Protein AF-A0A9X1HF67-F1 (afdb_monomer_lite)

pLDDT: mean 72.16, std 17.69, range [38.75, 97.81]

Secondary structure (DSSP, 8-state):
-----------------PPP-TT-S-----TT--TTHHHHHHHHHHHHHHHHHHHHHHHTS-----TT---HHHHHHHTT--SHHHHHHHHHHHHHHHHS---TTT--HHHHHTSTT--HHHHHHHHHHHHHH-PPP-

Sequence (138 aa):
MDEINIDVVRDATGVTEVPDVIGISEVTEVPGVWGITEVSKSLLIPITILLTFLLLMYAGCTRPASAQDLPDVVLNMTDSLEDEDDAAGLIDYFEELLTNPVNVNTASIDQLMMIPGIRPQQAEALVAYRTGNGSFDS

Foldseek 3Di:
DDDDDDDDDDDPPDDPDPDDCPDCPDPPDDPPPPPPVVVCVVVVVVVVVVVVVVVCVVVVPPPPPPPPPPDVLVVVVVVPPPDPVVVVVVVVLVVVCVVPPDQLLDDDLVSQVSPRPDDSVNSVVSVVCCVVPNGDDD

Radius of gyration: 43.79 Å; chains: 1; bounding box: 42×103×95 Å

Structure (mmCIF, N/CA/C/O backbone):
data_AF-A0A9X1HF67-F1
#
_entry.id   AF-A0A9X1HF67-F1
#
loop_
_atom_site.group_PDB
_atom_site.id
_atom_site.type_symbol
_atom_site.label_atom_id
_atom_site.label_alt_id
_atom_site.label_comp_id
_atom_site.label_asym_id
_atom_site.label_entity_id
_atom_site.label_seq_id
_atom_site.pdbx_PDB_ins_code
_atom_site.Cartn_x
_atom_site.Cartn_y
_atom_site.Cartn_z
_atom_site.occupancy
_atom_site.B_iso_or_equiv
_atom_site.auth_seq_id
_atom_site.auth_comp_id
_atom_site.auth_asym_id
_atom_site.auth_atom_id
_atom_site.pdbx_PDB_model_num
ATOM 1 N N . MET A 1 1 ? -9.551 -85.198 -84.675 1.00 38.75 1 MET A N 1
ATOM 2 C CA . MET A 1 1 ? -8.412 -85.772 -85.408 1.00 38.75 1 MET A CA 1
ATOM 3 C C . MET A 1 1 ? -7.194 -85.449 -84.588 1.00 38.75 1 MET A C 1
ATOM 5 O O . MET A 1 1 ? -6.963 -84.280 -84.304 1.00 38.75 1 MET A O 1
ATOM 9 N N . ASP A 1 2 ? -6.589 -86.517 -84.093 1.00 54.25 2 ASP A N 1
ATOM 10 C CA . ASP A 1 2 ? -5.428 -86.554 -83.218 1.00 54.25 2 ASP A CA 1
ATOM 11 C C . ASP A 1 2 ? -4.223 -85.848 -83.838 1.00 54.25 2 ASP A C 1
ATOM 13 O O . ASP A 1 2 ? -4.056 -85.869 -85.053 1.00 54.25 2 ASP A O 1
ATOM 17 N N . GLU A 1 3 ? -3.381 -85.252 -83.000 1.00 56.91 3 GLU A N 1
ATOM 18 C CA . GLU A 1 3 ? -2.059 -85.833 -82.736 1.00 56.91 3 GLU A CA 1
ATOM 19 C C . GLU A 1 3 ? -1.334 -85.001 -81.677 1.00 56.91 3 GLU A C 1
ATOM 21 O O . GLU A 1 3 ? -1.008 -83.830 -81.870 1.00 56.91 3 GLU A O 1
ATOM 26 N N . ILE A 1 4 ? -1.066 -85.636 -80.537 1.00 55.88 4 ILE A N 1
ATOM 27 C CA . ILE A 1 4 ? 0.040 -85.237 -79.673 1.00 55.88 4 ILE A CA 1
ATOM 28 C C . ILE A 1 4 ? 1.293 -85.824 -80.324 1.00 55.88 4 ILE A C 1
ATOM 30 O O . ILE A 1 4 ? 1.424 -87.045 -80.387 1.00 55.88 4 ILE A O 1
ATOM 34 N N . ASN A 1 5 ? 2.202 -84.969 -80.793 1.00 59.59 5 ASN A N 1
ATOM 35 C CA . ASN A 1 5 ? 3.538 -85.389 -81.202 1.00 59.59 5 ASN A CA 1
ATOM 36 C C . ASN A 1 5 ? 4.519 -85.182 -80.037 1.00 59.59 5 ASN A C 1
ATOM 38 O O . ASN A 1 5 ? 4.745 -84.058 -79.587 1.00 59.59 5 ASN A O 1
ATOM 42 N N . ILE A 1 6 ? 5.034 -86.306 -79.543 1.00 59.72 6 ILE A N 1
ATOM 43 C CA . ILE A 1 6 ? 6.079 -86.454 -78.529 1.00 59.72 6 ILE A CA 1
ATOM 44 C C . ILE A 1 6 ? 7.447 -86.452 -79.236 1.00 59.72 6 ILE A C 1
ATOM 46 O O . ILE A 1 6 ? 7.578 -86.981 -80.332 1.00 59.72 6 ILE A O 1
ATOM 50 N N . ASP A 1 7 ? 8.468 -85.933 -78.555 1.00 57.12 7 ASP A N 1
ATOM 51 C CA . ASP A 1 7 ? 9.899 -86.094 -78.862 1.00 57.12 7 ASP A CA 1
ATOM 52 C C . ASP A 1 7 ? 10.494 -85.299 -80.035 1.00 57.12 7 ASP A C 1
ATOM 54 O O . ASP A 1 7 ? 10.806 -85.807 -81.110 1.00 57.12 7 ASP A O 1
ATOM 58 N N . VAL A 1 8 ? 10.865 -84.055 -79.721 1.00 60.38 8 VAL A N 1
ATOM 59 C CA . VAL A 1 8 ? 12.142 -83.481 -80.171 1.00 60.38 8 VAL A CA 1
ATOM 60 C C . VAL A 1 8 ? 12.858 -83.005 -78.898 1.00 60.38 8 VAL A C 1
ATOM 62 O O . VAL A 1 8 ? 12.532 -81.967 -78.343 1.00 60.38 8 VAL A O 1
ATOM 65 N N . VAL A 1 9 ? 13.601 -83.894 -78.238 1.00 50.72 9 VAL A N 1
ATOM 66 C CA . VAL A 1 9 ? 15.035 -84.120 -78.471 1.00 50.72 9 VAL A CA 1
ATOM 67 C C . VAL A 1 9 ? 15.915 -83.067 -77.784 1.00 50.72 9 VAL A C 1
ATOM 69 O O . VAL A 1 9 ? 15.910 -81.893 -78.136 1.00 50.72 9 VAL A O 1
ATOM 72 N N . ARG A 1 10 ? 16.784 -83.625 -76.928 1.00 53.38 10 ARG A N 1
ATOM 73 C CA . ARG A 1 10 ? 18.161 -83.227 -76.596 1.00 53.38 10 ARG A CA 1
ATOM 74 C C . ARG A 1 10 ? 18.393 -82.192 -75.502 1.00 53.38 10 ARG A C 1
ATOM 76 O O . ARG A 1 10 ? 18.182 -81.002 -75.680 1.00 53.38 10 ARG A O 1
ATOM 83 N N . ASP A 1 11 ? 19.001 -82.714 -74.435 1.00 55.41 11 ASP A N 1
ATOM 84 C CA . ASP A 1 11 ? 20.231 -82.204 -73.823 1.00 55.41 11 ASP A CA 1
ATOM 85 C C . ASP A 1 11 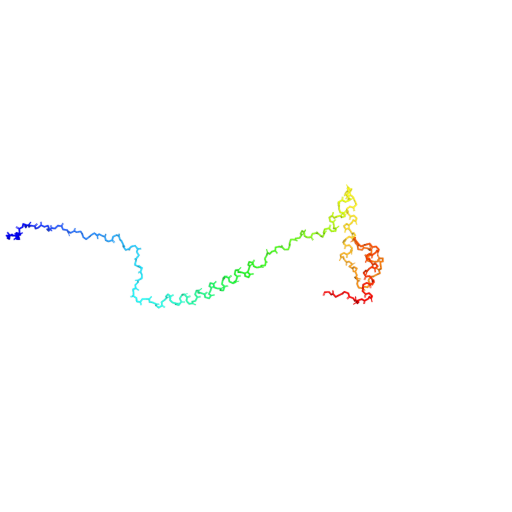? 20.404 -80.687 -73.851 1.00 55.41 11 ASP A C 1
ATOM 87 O O . ASP A 1 11 ? 21.122 -80.125 -74.676 1.00 55.41 11 ASP A O 1
ATOM 91 N N . ALA A 1 12 ? 19.849 -80.048 -72.831 1.00 49.16 12 ALA A N 1
ATOM 92 C CA . ALA A 1 12 ? 20.539 -78.944 -72.188 1.00 49.16 12 ALA A CA 1
ATOM 93 C C . ALA A 1 12 ? 21.078 -79.442 -70.840 1.00 49.16 12 ALA A C 1
ATOM 95 O O . ALA A 1 12 ? 20.639 -79.037 -69.766 1.00 49.16 12 ALA A O 1
ATOM 96 N N . THR A 1 13 ? 22.051 -80.355 -70.896 1.00 54.31 13 THR A N 1
ATOM 97 C CA . THR A 1 13 ? 23.059 -80.489 -69.841 1.00 54.31 13 THR A CA 1
ATOM 98 C C . THR A 1 13 ? 23.851 -79.184 -69.806 1.00 54.31 13 THR A C 1
ATOM 100 O O . THR A 1 13 ? 24.841 -79.031 -70.519 1.00 54.31 13 THR A O 1
ATOM 103 N N . GLY A 1 14 ? 23.363 -78.193 -69.067 1.00 56.09 14 GLY A N 1
ATOM 104 C CA . GLY A 1 14 ? 23.973 -76.868 -69.115 1.00 56.09 14 GLY A CA 1
ATOM 105 C C . GLY A 1 14 ? 23.221 -75.792 -68.355 1.00 56.09 14 GLY A C 1
ATOM 106 O O . GLY A 1 14 ? 23.044 -74.706 -68.886 1.00 56.09 14 GLY A O 1
ATOM 107 N N . VAL A 1 15 ? 22.786 -76.076 -67.127 1.00 44.44 15 VAL A N 1
ATOM 108 C CA . VAL A 1 15 ? 22.562 -75.010 -66.138 1.00 44.44 15 VAL A CA 1
ATOM 109 C C . VAL A 1 15 ? 23.269 -75.414 -64.847 1.00 44.44 15 VAL A C 1
ATOM 111 O O . VAL A 1 15 ? 22.666 -75.771 -63.841 1.00 44.44 15 VAL A O 1
ATOM 114 N N . THR A 1 16 ? 24.598 -75.427 -64.906 1.00 54.72 16 THR A N 1
ATOM 115 C CA . THR A 1 16 ? 25.462 -75.305 -63.730 1.00 54.72 16 THR A CA 1
ATOM 116 C C . THR A 1 16 ? 25.609 -73.825 -63.436 1.00 54.72 16 THR A C 1
ATOM 118 O O . THR A 1 16 ? 26.603 -73.237 -63.821 1.00 54.72 16 THR A O 1
ATOM 121 N N . GLU A 1 17 ? 24.583 -73.235 -62.839 1.00 46.75 17 GLU A N 1
ATOM 122 C CA . GLU A 1 17 ? 24.623 -71.943 -62.154 1.00 46.75 17 GLU A CA 1
ATOM 123 C C . GLU A 1 17 ? 23.267 -71.815 -61.456 1.00 46.75 17 GLU A C 1
ATOM 125 O O . GLU A 1 17 ? 22.264 -71.405 -62.038 1.00 46.75 17 GLU A O 1
ATOM 130 N N . VAL A 1 18 ? 23.211 -72.266 -60.198 1.00 51.16 18 VAL A N 1
ATOM 131 C CA . VAL A 1 18 ? 22.191 -71.751 -59.282 1.00 51.16 18 VAL A CA 1
ATOM 132 C C . VAL A 1 18 ? 22.501 -70.258 -59.197 1.00 51.16 18 VAL A C 1
ATOM 134 O O . VAL A 1 18 ? 23.641 -69.940 -58.851 1.00 51.16 18 VAL A O 1
ATOM 137 N N . PRO A 1 19 ? 21.584 -69.345 -59.562 1.00 55.69 19 PRO A N 1
ATOM 138 C CA . PRO A 1 19 ? 21.849 -67.932 -59.361 1.00 55.69 19 PRO A CA 1
ATOM 139 C C . PRO A 1 19 ? 22.177 -67.749 -57.883 1.00 55.69 19 PRO A C 1
ATOM 141 O O . PRO A 1 19 ? 21.416 -68.209 -57.026 1.00 55.69 19 PRO A O 1
ATOM 144 N N . ASP A 1 20 ? 23.321 -67.127 -57.592 1.00 53.69 20 ASP A N 1
ATOM 145 C CA . ASP A 1 20 ? 23.610 -66.643 -56.249 1.00 53.69 20 ASP A CA 1
ATOM 146 C C . ASP A 1 20 ? 22.359 -65.895 -55.794 1.00 53.69 20 ASP A C 1
ATOM 148 O O . ASP A 1 20 ? 21.908 -64.950 -56.450 1.00 53.69 20 ASP A O 1
ATOM 152 N N . VAL A 1 21 ? 21.742 -66.364 -54.710 1.00 53.44 21 VAL A N 1
ATOM 153 C CA . VAL A 1 21 ? 20.616 -65.673 -54.091 1.00 53.44 21 VAL A CA 1
ATOM 154 C C . VAL A 1 21 ? 21.203 -64.429 -53.427 1.00 53.44 21 VAL A C 1
ATOM 156 O O . VAL A 1 21 ? 21.402 -64.368 -52.216 1.00 53.44 21 VAL A O 1
ATOM 159 N N . ILE A 1 22 ? 21.515 -63.419 -54.240 1.00 55.59 22 ILE A N 1
ATOM 160 C CA . ILE A 1 22 ? 21.826 -62.059 -53.813 1.00 55.59 22 ILE A CA 1
ATOM 161 C C . ILE A 1 22 ? 20.487 -61.444 -53.412 1.00 55.59 22 ILE A C 1
ATOM 163 O O . ILE A 1 22 ? 19.852 -60.712 -54.164 1.00 55.59 22 ILE A O 1
ATOM 167 N N . GLY A 1 23 ? 19.987 -61.863 -52.253 1.00 51.50 23 GLY A N 1
ATOM 168 C CA . GLY A 1 23 ? 18.636 -61.516 -51.834 1.00 51.50 23 GLY A CA 1
ATOM 169 C C . GLY A 1 23 ? 18.269 -61.859 -50.399 1.00 51.50 23 GLY A C 1
ATOM 170 O O . GLY A 1 23 ? 17.146 -61.571 -50.007 1.00 51.50 23 GLY A O 1
ATOM 171 N N . ILE A 1 24 ? 19.174 -62.420 -49.590 1.00 53.28 24 ILE A N 1
ATOM 172 C CA . ILE A 1 24 ? 18.961 -62.479 -48.137 1.00 53.28 24 ILE A CA 1
ATOM 173 C C . ILE A 1 24 ? 19.833 -61.438 -47.434 1.00 53.28 24 ILE A C 1
ATOM 175 O O . ILE A 1 24 ? 20.718 -61.756 -46.648 1.00 53.28 24 ILE A O 1
ATOM 179 N N . SER A 1 25 ? 19.591 -60.158 -47.726 1.00 55.06 25 SER A N 1
ATOM 180 C CA . SER A 1 25 ? 20.178 -59.060 -46.945 1.00 55.06 25 SER A CA 1
ATOM 181 C C . SER A 1 25 ? 19.533 -58.895 -45.566 1.00 55.06 25 SER A C 1
ATOM 183 O O . SER A 1 25 ? 19.957 -58.039 -44.800 1.00 55.06 25 SER A O 1
ATOM 185 N N . GLU A 1 26 ? 18.557 -59.729 -45.212 1.00 56.12 26 GLU A N 1
ATOM 186 C CA . GLU A 1 26 ? 18.069 -59.832 -43.845 1.00 56.12 26 GLU A CA 1
ATOM 187 C C . GLU A 1 26 ? 17.483 -61.226 -43.614 1.00 56.12 26 GLU A C 1
ATOM 189 O O . GLU A 1 26 ? 16.462 -61.597 -44.190 1.00 56.12 26 GLU A O 1
ATOM 194 N N . VAL A 1 27 ? 18.130 -62.011 -42.750 1.00 47.81 27 VAL A N 1
ATOM 195 C CA . VAL A 1 27 ? 17.438 -63.077 -42.018 1.00 47.81 27 VAL A CA 1
ATOM 196 C C . VAL A 1 27 ? 16.617 -62.361 -40.951 1.00 47.81 27 VAL A C 1
ATOM 198 O O . VAL A 1 27 ? 17.042 -62.216 -39.805 1.00 47.81 27 VAL A O 1
ATOM 201 N N . THR A 1 28 ? 15.472 -61.818 -41.347 1.00 60.50 28 THR A N 1
ATOM 202 C CA . THR A 1 28 ? 14.494 -61.294 -40.404 1.00 60.50 28 THR A CA 1
ATOM 203 C C . THR A 1 28 ? 13.776 -62.479 -39.785 1.00 60.50 28 THR A C 1
ATOM 205 O O . THR A 1 28 ? 12.871 -63.077 -40.353 1.00 60.50 28 THR A O 1
ATOM 208 N N . GLU A 1 29 ? 14.249 -62.789 -38.580 1.00 57.53 29 GLU A N 1
ATOM 209 C CA . GLU A 1 29 ? 13.603 -63.620 -37.571 1.00 57.53 29 GLU A CA 1
ATOM 210 C C . GLU A 1 29 ? 13.753 -65.135 -37.773 1.00 57.53 29 GLU A C 1
ATOM 212 O O . GLU A 1 29 ? 13.137 -65.776 -38.619 1.00 57.53 29 GLU A O 1
ATOM 217 N N . VAL A 1 30 ? 14.576 -65.729 -36.903 1.00 56.22 30 VAL A N 1
ATOM 218 C CA . VAL A 1 30 ? 14.606 -67.175 -36.678 1.00 56.22 30 VAL A CA 1
ATOM 219 C C . VAL A 1 30 ? 13.300 -67.560 -35.968 1.00 56.22 30 VAL A C 1
ATOM 221 O O . VAL A 1 30 ? 13.099 -67.150 -34.818 1.00 56.22 30 VAL A O 1
ATOM 224 N N . PRO A 1 31 ? 12.405 -68.349 -36.590 1.00 54.72 31 PRO A N 1
ATOM 225 C CA . PRO A 1 31 ? 11.176 -68.772 -35.934 1.00 54.72 31 PRO A CA 1
ATOM 226 C C . PRO A 1 31 ? 11.520 -69.688 -34.753 1.00 54.72 31 PRO A C 1
ATOM 228 O O . PRO A 1 31 ? 12.093 -70.761 -34.929 1.00 54.72 31 PRO A O 1
ATOM 231 N N . GLY A 1 32 ? 11.188 -69.249 -33.534 1.00 56.94 32 GLY A N 1
ATOM 232 C CA . GLY A 1 32 ? 11.406 -70.013 -32.297 1.00 56.94 32 GLY A CA 1
ATOM 233 C C . GLY A 1 32 ? 12.081 -69.241 -31.160 1.00 56.94 32 GLY A C 1
ATOM 234 O O . GLY A 1 32 ? 12.059 -69.707 -30.025 1.00 56.94 32 GLY A O 1
ATOM 235 N N . VAL A 1 33 ? 12.614 -68.042 -31.416 1.00 56.66 33 VAL A N 1
ATOM 236 C CA . VAL A 1 33 ? 13.191 -67.165 -30.379 1.00 56.66 33 VAL A CA 1
ATOM 237 C C . VAL A 1 33 ? 12.186 -66.067 -30.006 1.00 56.66 33 VAL A C 1
ATOM 239 O O . VAL A 1 33 ? 12.414 -64.881 -30.203 1.00 56.66 33 VAL A O 1
ATOM 242 N N . TRP A 1 34 ? 11.031 -66.457 -29.464 1.00 54.78 34 TRP A N 1
ATOM 243 C CA . TRP A 1 34 ? 10.005 -65.502 -29.004 1.00 54.78 34 TRP A CA 1
ATOM 244 C C . TRP A 1 34 ? 10.271 -64.955 -27.590 1.00 54.78 34 TRP A C 1
ATOM 246 O O . TRP A 1 34 ? 9.611 -64.025 -27.145 1.00 54.78 34 TRP A O 1
ATOM 256 N N . GLY A 1 35 ? 11.260 -65.505 -26.877 1.00 53.34 35 GLY A N 1
ATOM 257 C CA . GLY A 1 35 ? 11.444 -65.248 -25.445 1.00 53.34 35 GLY A CA 1
ATOM 258 C C . GLY A 1 35 ? 12.269 -64.016 -25.065 1.00 53.34 35 GLY A C 1
ATOM 259 O O . GLY A 1 35 ? 12.221 -63.612 -23.910 1.00 53.34 35 GLY A O 1
ATOM 260 N N . ILE A 1 36 ? 13.037 -63.409 -25.979 1.00 53.25 36 ILE A N 1
ATOM 261 C CA . ILE A 1 36 ? 13.933 -62.279 -25.633 1.00 53.25 36 ILE A CA 1
ATOM 262 C C . ILE A 1 36 ? 13.363 -60.904 -26.003 1.00 53.25 36 ILE A C 1
ATOM 264 O O . ILE A 1 36 ? 13.758 -59.896 -25.420 1.00 53.25 36 ILE A O 1
ATOM 268 N N . THR A 1 37 ? 12.423 -60.842 -26.949 1.00 52.81 37 THR A N 1
ATOM 269 C CA . THR A 1 37 ? 11.804 -59.586 -27.404 1.00 52.81 37 THR A CA 1
ATOM 270 C C . THR A 1 37 ? 10.623 -59.151 -26.534 1.00 52.81 37 THR A C 1
ATOM 272 O O . THR A 1 37 ? 10.299 -57.966 -26.516 1.00 52.81 37 THR A O 1
ATOM 275 N N . GLU A 1 38 ? 9.994 -60.056 -25.776 1.00 56.12 38 GLU A N 1
ATOM 276 C CA . GLU A 1 38 ? 8.940 -59.692 -24.814 1.00 56.12 38 GLU A CA 1
ATOM 277 C C . GLU A 1 38 ? 9.498 -59.019 -23.559 1.00 56.12 38 GLU A C 1
ATOM 279 O O . GLU A 1 38 ? 8.953 -58.010 -23.113 1.00 56.12 38 GLU A O 1
ATOM 284 N N . VAL A 1 39 ? 10.614 -59.521 -23.015 1.00 57.53 39 VAL A N 1
ATOM 285 C CA . VAL A 1 39 ? 11.218 -58.962 -21.792 1.00 57.53 39 VAL A CA 1
ATOM 286 C C . VAL A 1 39 ? 11.745 -57.548 -22.044 1.00 57.53 39 VAL A C 1
ATOM 288 O O . VAL A 1 39 ? 11.578 -56.663 -21.204 1.00 57.53 39 VAL A O 1
ATOM 291 N N . SER A 1 40 ? 12.315 -57.305 -23.231 1.00 57.94 40 SER A N 1
ATOM 292 C CA . SER A 1 40 ? 12.762 -55.970 -23.627 1.00 57.94 40 SER A CA 1
ATOM 293 C C . SER A 1 40 ? 11.584 -55.017 -23.813 1.00 57.94 40 SER A C 1
ATOM 295 O O . SER A 1 40 ? 11.619 -53.929 -23.254 1.00 57.94 40 SER A O 1
ATOM 297 N N . LYS A 1 41 ? 10.499 -55.420 -24.490 1.00 60.69 41 LYS A N 1
ATOM 298 C CA . LYS A 1 41 ? 9.287 -54.590 -24.638 1.00 60.69 41 LYS A CA 1
ATOM 299 C C . LYS A 1 41 ? 8.616 -54.293 -23.290 1.00 60.69 41 LYS A C 1
ATOM 301 O O . LYS A 1 41 ? 8.239 -53.149 -23.045 1.00 60.69 41 LYS A O 1
ATOM 306 N N . SER A 1 42 ? 8.525 -55.283 -22.398 1.00 68.00 42 SER A N 1
ATOM 307 C CA . SER A 1 42 ? 7.884 -55.144 -21.082 1.00 68.00 42 SER A CA 1
ATOM 308 C C . SER A 1 42 ? 8.632 -54.199 -20.137 1.00 68.00 42 SER A C 1
ATOM 310 O O . SER A 1 42 ? 7.995 -53.569 -19.296 1.00 68.00 42 SER A O 1
ATOM 312 N N . LEU A 1 43 ? 9.959 -54.089 -20.262 1.00 64.69 43 LEU A N 1
ATOM 313 C CA . LEU A 1 43 ? 10.766 -53.146 -19.481 1.00 64.69 43 LEU A CA 1
ATOM 314 C C . LEU A 1 43 ? 10.936 -51.794 -20.195 1.00 64.69 43 LEU A C 1
ATOM 316 O O . LEU A 1 43 ? 11.055 -50.759 -19.547 1.00 64.69 43 LEU A O 1
ATOM 320 N N . LEU A 1 44 ? 10.896 -51.777 -21.527 1.00 71.69 44 LEU A N 1
ATOM 321 C CA . LEU A 1 44 ? 11.085 -50.566 -22.323 1.00 71.69 44 LEU A CA 1
ATOM 322 C C . LEU A 1 44 ? 9.874 -49.628 -22.250 1.00 71.69 44 LEU A C 1
ATOM 324 O O . LEU A 1 44 ? 10.070 -48.422 -22.174 1.00 71.69 44 LEU A O 1
ATOM 328 N N . ILE A 1 45 ? 8.643 -50.147 -22.184 1.00 81.62 45 ILE A N 1
ATOM 329 C CA . ILE A 1 45 ? 7.423 -49.327 -22.040 1.00 81.62 45 ILE A CA 1
ATOM 330 C C . ILE A 1 45 ? 7.403 -48.483 -20.744 1.00 81.62 45 ILE A C 1
ATOM 332 O O . ILE A 1 45 ? 7.169 -47.279 -20.832 1.00 81.62 45 ILE A O 1
ATOM 336 N N . PRO A 1 46 ? 7.656 -49.023 -19.534 1.00 84.06 46 PRO A N 1
ATOM 337 C CA . PRO A 1 46 ? 7.675 -48.192 -18.329 1.00 84.06 46 PRO A CA 1
ATOM 338 C C . PRO A 1 46 ? 8.854 -47.213 -18.319 1.00 84.06 46 PRO A C 1
ATOM 340 O O . PRO A 1 46 ? 8.707 -46.104 -17.813 1.00 84.06 46 PRO A O 1
ATOM 343 N N . ILE A 1 47 ? 9.997 -47.576 -18.914 1.00 85.88 47 ILE A N 1
ATOM 344 C CA . ILE A 1 47 ? 11.150 -46.675 -19.043 1.00 85.88 47 ILE A CA 1
ATOM 345 C C . ILE A 1 47 ? 10.824 -45.505 -19.972 1.00 85.88 47 ILE A C 1
ATOM 347 O O . ILE A 1 47 ? 11.148 -44.369 -19.637 1.00 85.88 47 ILE A O 1
ATOM 351 N N . THR A 1 48 ? 10.166 -45.740 -21.110 1.00 83.50 48 THR A N 1
ATOM 352 C CA . THR A 1 48 ? 9.785 -44.655 -22.023 1.00 83.50 48 THR A CA 1
ATOM 353 C C . THR A 1 48 ? 8.725 -43.754 -21.409 1.00 83.50 48 THR A C 1
ATOM 355 O O . THR A 1 48 ? 8.842 -42.543 -21.544 1.00 83.50 48 THR A O 1
ATOM 358 N N . ILE A 1 49 ? 7.748 -44.298 -20.676 1.00 85.69 49 ILE A N 1
ATOM 359 C CA . ILE A 1 49 ? 6.756 -43.503 -19.933 1.00 85.69 49 ILE A CA 1
ATOM 360 C C . ILE A 1 49 ? 7.429 -42.671 -18.835 1.00 85.69 49 ILE A C 1
ATOM 362 O O . ILE A 1 49 ? 7.134 -41.489 -18.684 1.00 85.69 49 ILE A O 1
ATOM 366 N N . LEU A 1 50 ? 8.360 -43.259 -18.081 1.00 87.88 50 LEU A N 1
ATOM 367 C CA . LEU A 1 50 ? 9.092 -42.545 -17.039 1.00 87.88 50 LEU A CA 1
ATOM 368 C C . LEU A 1 50 ? 9.983 -41.455 -17.637 1.00 87.88 50 LEU A C 1
ATOM 370 O O . LEU A 1 50 ? 10.027 -40.358 -17.098 1.00 87.88 50 LEU A O 1
ATOM 374 N N . LEU A 1 51 ? 10.642 -41.720 -18.766 1.00 84.06 51 LEU A N 1
ATOM 375 C CA . LEU A 1 51 ? 11.505 -40.762 -19.452 1.00 84.06 51 LEU A CA 1
ATOM 376 C C . LEU A 1 51 ? 10.699 -39.633 -20.105 1.00 84.06 51 LEU A C 1
ATOM 378 O O . LEU A 1 51 ? 11.114 -38.482 -20.027 1.00 84.06 51 LEU A O 1
ATOM 382 N N . THR A 1 52 ? 9.534 -39.912 -20.693 1.00 85.00 52 THR A N 1
ATOM 383 C CA . THR A 1 52 ? 8.651 -38.864 -21.231 1.00 85.00 52 THR A CA 1
ATOM 384 C C . THR A 1 52 ? 8.039 -38.022 -20.119 1.00 85.00 52 THR A C 1
ATOM 386 O O . THR A 1 52 ? 7.995 -36.803 -20.251 1.00 85.00 52 THR A O 1
ATOM 389 N N . PHE A 1 53 ? 7.640 -38.630 -18.999 1.00 84.62 53 PHE A N 1
ATOM 390 C CA . PHE A 1 53 ? 7.152 -37.912 -17.821 1.00 84.62 53 PHE A CA 1
ATOM 391 C C . PHE A 1 53 ? 8.254 -37.066 -17.171 1.00 84.62 53 PHE A C 1
ATOM 393 O O . PHE A 1 53 ? 8.029 -35.908 -16.834 1.00 84.62 53 PHE A O 1
ATOM 400 N N . LEU A 1 54 ? 9.471 -37.608 -17.066 1.00 83.38 54 LEU A N 1
ATOM 401 C CA . LEU A 1 54 ? 10.668 -36.896 -16.622 1.00 83.38 54 LEU A CA 1
ATOM 402 C C . LEU A 1 54 ? 10.930 -35.688 -17.531 1.00 83.38 54 LEU A C 1
ATOM 404 O O . LEU A 1 54 ? 11.033 -34.572 -17.037 1.00 83.38 54 LEU A O 1
ATOM 408 N N . LEU A 1 55 ? 10.952 -35.877 -18.854 1.00 79.44 55 LEU A N 1
ATOM 409 C CA . LEU A 1 55 ? 11.114 -34.783 -19.817 1.00 79.44 55 LEU A CA 1
ATOM 410 C C . LEU A 1 55 ? 10.004 -33.730 -19.699 1.00 79.44 55 LEU A C 1
ATOM 412 O O . LEU A 1 55 ? 10.299 -32.543 -19.785 1.00 79.44 55 LEU A O 1
ATOM 416 N N . LEU A 1 56 ? 8.755 -34.135 -19.451 1.00 74.50 56 LEU A N 1
ATOM 417 C CA . LEU A 1 56 ? 7.630 -33.218 -19.250 1.00 74.50 56 LEU A CA 1
ATOM 418 C C . LEU A 1 56 ? 7.781 -32.393 -17.958 1.00 74.50 56 LEU A C 1
ATOM 420 O O . LEU A 1 56 ? 7.480 -31.203 -17.949 1.00 74.50 56 LEU A O 1
ATOM 424 N N . MET A 1 57 ? 8.305 -33.003 -16.891 1.00 76.25 57 MET A N 1
ATOM 425 C CA . MET A 1 57 ? 8.600 -32.333 -15.619 1.00 76.25 57 MET A CA 1
ATOM 426 C C . MET A 1 57 ? 9.816 -31.398 -15.726 1.00 76.25 57 MET A C 1
ATOM 428 O O . MET A 1 57 ? 9.805 -30.320 -15.139 1.00 76.25 57 MET A O 1
ATOM 432 N N . TYR A 1 58 ? 10.840 -31.760 -16.511 1.00 76.56 58 TYR A N 1
ATOM 433 C CA . TYR A 1 58 ? 12.003 -30.900 -16.772 1.00 76.56 58 TYR A CA 1
ATOM 434 C C . TYR A 1 58 ? 11.691 -29.744 -17.734 1.00 76.56 58 TYR A C 1
ATOM 436 O O . TYR A 1 58 ? 12.221 -28.651 -17.557 1.00 76.56 58 TYR A O 1
ATOM 444 N N . ALA A 1 59 ? 10.811 -29.945 -18.720 1.00 71.06 59 ALA A N 1
ATOM 445 C CA . ALA A 1 59 ? 10.344 -28.884 -19.617 1.00 71.06 59 ALA A CA 1
ATOM 446 C C . ALA A 1 59 ? 9.275 -27.974 -18.974 1.00 71.06 59 ALA A C 1
ATOM 448 O O . ALA A 1 59 ? 8.959 -26.915 -19.515 1.00 71.06 59 ALA A O 1
ATOM 449 N N . GLY A 1 60 ? 8.722 -28.373 -17.824 1.00 63.44 60 GLY A N 1
ATOM 450 C CA . GLY A 1 60 ? 7.623 -27.684 -17.147 1.00 63.44 60 GLY A CA 1
ATOM 451 C C . GLY A 1 60 ? 7.996 -26.438 -16.340 1.00 63.44 60 GLY A C 1
ATOM 452 O O . GLY A 1 60 ? 7.093 -25.705 -15.949 1.00 63.44 60 GLY A O 1
ATOM 453 N N . CYS A 1 61 ? 9.279 -26.146 -16.101 1.00 59.91 61 CYS A N 1
ATOM 454 C CA . CYS A 1 61 ? 9.664 -25.073 -15.174 1.00 59.91 61 CYS A CA 1
ATOM 455 C C . CYS A 1 61 ? 10.854 -24.232 -15.648 1.00 59.91 61 CYS A C 1
ATOM 457 O O . CYS A 1 61 ? 11.773 -23.977 -14.881 1.00 59.91 61 CYS A O 1
ATOM 459 N N . THR A 1 62 ? 10.839 -23.742 -16.885 1.00 61.12 62 THR A N 1
ATOM 460 C CA . THR A 1 62 ? 11.622 -22.544 -17.236 1.00 61.12 62 THR A CA 1
ATOM 461 C C . THR A 1 62 ? 10.826 -21.637 -18.164 1.00 61.12 62 THR A C 1
ATOM 463 O O . THR A 1 62 ? 11.275 -21.242 -19.235 1.00 61.12 62 THR A O 1
ATOM 466 N N . ARG A 1 63 ? 9.620 -21.247 -17.737 1.00 55.41 63 ARG A N 1
ATOM 467 C CA . ARG A 1 63 ? 9.118 -19.935 -18.145 1.00 55.41 63 ARG A CA 1
ATOM 468 C C . ARG A 1 63 ? 9.968 -18.944 -17.345 1.00 55.41 63 ARG A C 1
ATOM 470 O O . ARG A 1 63 ? 9.805 -18.926 -16.124 1.00 55.41 63 ARG A O 1
ATOM 477 N N . PRO A 1 64 ? 10.927 -18.210 -17.943 1.00 56.19 64 PRO A N 1
ATOM 478 C CA . PRO A 1 64 ? 11.535 -17.114 -17.212 1.00 56.19 64 PRO A CA 1
ATOM 479 C C . PRO A 1 64 ? 10.370 -16.216 -16.804 1.00 56.19 64 PRO A C 1
ATOM 481 O O . PRO A 1 64 ? 9.596 -15.786 -17.662 1.00 56.19 64 PRO A O 1
ATOM 484 N N . ALA A 1 65 ? 10.174 -16.030 -15.499 1.00 52.94 65 ALA A N 1
ATOM 485 C CA . ALA A 1 65 ? 9.356 -14.934 -15.018 1.00 52.94 65 ALA A CA 1
ATOM 486 C C . ALA A 1 65 ? 9.986 -13.689 -15.641 1.00 52.94 65 ALA A C 1
ATOM 488 O O . ALA A 1 65 ? 11.133 -13.353 -15.341 1.00 52.94 65 ALA A O 1
ATOM 489 N N . SER A 1 66 ? 9.308 -13.141 -16.647 1.00 48.75 66 SER A N 1
ATOM 490 C CA . SER A 1 66 ? 9.794 -11.993 -17.384 1.00 48.75 66 SER A CA 1
ATOM 491 C C . SER A 1 66 ? 9.935 -10.875 -16.367 1.00 48.75 66 SER A C 1
ATOM 493 O O . SER A 1 66 ? 8.942 -10.416 -15.815 1.00 48.75 66 SER A O 1
ATOM 495 N N . ALA A 1 67 ? 11.163 -10.439 -16.100 1.00 53.19 67 ALA A N 1
ATOM 496 C CA . ALA A 1 67 ? 11.444 -9.286 -15.248 1.00 53.19 67 ALA A CA 1
ATOM 497 C C . ALA A 1 67 ? 11.019 -7.954 -15.911 1.00 53.19 67 ALA A C 1
ATOM 499 O O . ALA A 1 67 ? 11.598 -6.912 -15.629 1.00 53.19 67 ALA A O 1
ATOM 500 N N . GLN A 1 68 ? 10.055 -7.994 -16.836 1.00 49.50 68 GLN A N 1
ATOM 501 C CA . GLN A 1 68 ? 9.559 -6.853 -17.605 1.00 49.50 68 GLN A CA 1
ATOM 502 C C . GLN A 1 68 ? 8.114 -6.481 -17.271 1.00 49.50 68 GLN A C 1
ATOM 504 O O . GLN A 1 68 ? 7.592 -5.556 -17.886 1.00 49.50 68 GLN A O 1
ATOM 509 N N . ASP A 1 69 ? 7.486 -7.118 -16.281 1.00 57.25 69 ASP A N 1
ATOM 510 C CA . ASP A 1 69 ? 6.235 -6.606 -15.713 1.00 57.25 69 ASP A CA 1
ATOM 511 C C . ASP A 1 69 ? 6.564 -5.450 -14.754 1.00 57.25 69 ASP A C 1
ATOM 513 O O . ASP A 1 69 ? 6.345 -5.513 -13.544 1.00 57.25 69 ASP A O 1
ATOM 517 N N . LEU A 1 70 ? 7.175 -4.393 -15.297 1.00 57.16 70 LEU A N 1
ATOM 518 C CA . LEU A 1 70 ? 7.242 -3.116 -14.609 1.00 57.16 70 LEU A CA 1
ATOM 519 C C . LEU A 1 70 ? 5.798 -2.592 -14.573 1.00 57.16 70 LEU A C 1
ATOM 521 O O . LEU A 1 70 ? 5.173 -2.508 -15.631 1.00 57.16 70 LEU A O 1
ATOM 525 N N . PRO A 1 71 ? 5.224 -2.299 -13.396 1.00 60.78 71 PRO A N 1
ATOM 526 C CA . PRO A 1 71 ? 3.827 -1.901 -13.312 1.00 60.78 71 PRO A CA 1
ATOM 527 C C . PRO A 1 71 ? 3.593 -0.648 -14.160 1.00 60.78 71 PRO A C 1
ATOM 529 O O . PRO A 1 71 ? 4.352 0.312 -14.048 1.00 60.78 71 PRO A O 1
ATOM 532 N N . ASP A 1 72 ? 2.522 -0.637 -14.961 1.00 57.75 72 ASP A N 1
ATOM 533 C CA . ASP A 1 72 ? 2.151 0.473 -15.860 1.00 57.75 72 ASP A CA 1
ATOM 534 C C . ASP A 1 72 ? 2.149 1.846 -15.157 1.00 57.75 72 ASP A C 1
ATOM 536 O O . ASP A 1 72 ? 2.399 2.880 -15.767 1.00 57.75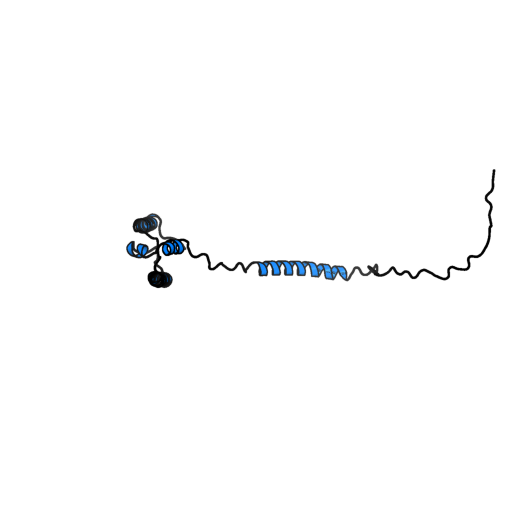 72 ASP A O 1
ATOM 540 N N . VAL A 1 73 ? 1.926 1.865 -13.838 1.00 60.50 73 VAL A N 1
ATOM 541 C CA . VAL A 1 73 ? 2.048 3.051 -12.973 1.00 60.50 73 VAL A CA 1
ATOM 542 C C . VAL A 1 73 ? 3.410 3.741 -13.100 1.00 60.50 73 VAL A C 1
ATOM 544 O O . VAL A 1 73 ? 3.459 4.969 -13.141 1.00 60.50 73 VAL A O 1
ATOM 547 N N . VAL A 1 74 ? 4.497 2.972 -13.177 1.00 61.81 74 VAL A N 1
ATOM 548 C CA . VAL A 1 74 ? 5.863 3.498 -13.305 1.00 61.81 74 VAL A CA 1
ATOM 549 C C . VAL A 1 74 ? 6.042 4.143 -14.676 1.00 61.81 74 VAL A C 1
ATOM 551 O O . VAL A 1 74 ? 6.532 5.266 -14.753 1.00 61.81 74 VAL A O 1
ATOM 554 N N . LEU A 1 75 ? 5.552 3.488 -15.737 1.00 57.59 75 LEU A N 1
ATOM 555 C CA . LEU A 1 75 ? 5.645 3.993 -17.109 1.00 57.59 75 LEU A CA 1
ATOM 556 C C . LEU A 1 75 ? 4.884 5.321 -17.288 1.00 57.59 75 LEU A C 1
ATOM 558 O O . LEU A 1 75 ? 5.369 6.251 -17.930 1.00 57.59 75 LEU A O 1
ATOM 562 N N . ASN A 1 76 ? 3.715 5.432 -16.651 1.00 59.69 76 ASN A N 1
ATOM 563 C CA . ASN A 1 76 ? 2.852 6.612 -16.733 1.00 59.69 76 ASN A CA 1
ATOM 564 C C . ASN A 1 76 ? 3.423 7.827 -15.985 1.00 59.69 76 ASN A C 1
ATOM 566 O O . ASN A 1 76 ? 3.076 8.961 -16.307 1.00 59.69 76 ASN A O 1
ATOM 570 N N . MET A 1 77 ? 4.265 7.604 -14.971 1.00 58.09 77 MET A N 1
ATOM 571 C CA . MET A 1 77 ? 4.984 8.680 -14.283 1.00 58.09 77 MET A CA 1
ATOM 572 C C . MET A 1 77 ? 6.242 9.101 -15.044 1.00 58.09 77 MET A C 1
ATOM 574 O O . MET A 1 77 ? 6.553 10.288 -15.061 1.00 58.09 77 MET A O 1
ATOM 578 N N . THR A 1 78 ? 6.922 8.171 -15.722 1.00 56.66 78 THR A N 1
ATOM 579 C CA . THR A 1 78 ? 8.105 8.486 -16.540 1.00 56.66 78 THR A CA 1
ATOM 580 C C . THR A 1 78 ? 7.791 9.284 -17.805 1.00 56.66 78 THR A C 1
ATOM 582 O O . THR A 1 78 ? 8.630 10.062 -18.238 1.00 56.66 78 THR A O 1
ATOM 585 N N . ASP A 1 79 ? 6.580 9.172 -18.362 1.00 58.19 79 ASP A N 1
ATOM 586 C CA . ASP A 1 79 ? 6.183 9.879 -19.597 1.00 58.19 79 ASP A CA 1
ATOM 587 C C . ASP A 1 79 ? 6.022 11.407 -19.408 1.00 58.19 79 ASP A C 1
ATOM 589 O O . ASP A 1 79 ? 5.794 12.144 -20.361 1.00 58.19 79 ASP A O 1
ATOM 593 N N . SER A 1 80 ? 6.116 11.903 -18.166 1.00 54.09 80 SER A N 1
ATOM 594 C CA . SER A 1 80 ? 6.046 13.336 -17.824 1.00 54.09 80 SER A CA 1
ATOM 595 C C . SER A 1 80 ? 7.376 13.924 -17.332 1.00 54.09 80 SER A C 1
ATOM 597 O O . SER A 1 80 ? 7.392 15.062 -16.866 1.00 54.09 80 SER A O 1
ATOM 599 N N . LEU A 1 81 ? 8.476 13.169 -17.402 1.00 57.44 81 LEU A N 1
ATOM 600 C CA . LEU A 1 81 ? 9.792 13.575 -16.906 1.00 57.44 81 LEU A CA 1
ATOM 601 C C . LEU A 1 81 ? 10.753 13.722 -18.091 1.00 57.44 81 LEU A C 1
ATO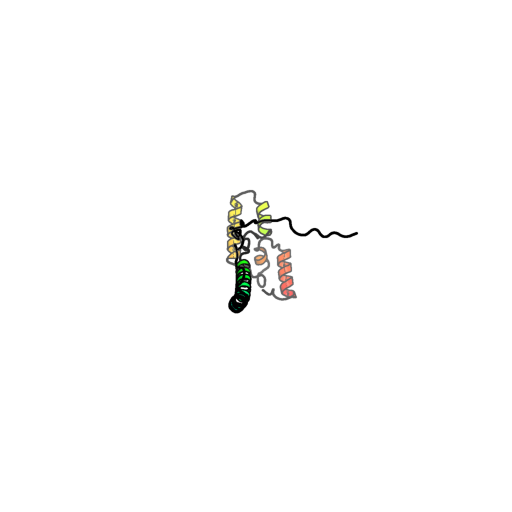M 603 O O . LEU A 1 81 ? 11.440 12.778 -18.469 1.00 57.44 81 LEU A O 1
ATOM 607 N N . GLU A 1 82 ? 10.756 14.903 -18.709 1.00 60.12 82 GLU A N 1
ATOM 608 C CA . GLU A 1 82 ? 11.639 15.227 -19.841 1.00 60.12 82 GLU A CA 1
ATOM 609 C C . GLU A 1 82 ? 13.083 15.576 -19.402 1.00 60.12 82 GLU A C 1
ATOM 611 O O . GLU A 1 82 ? 13.972 15.628 -20.250 1.00 60.12 82 GLU A O 1
ATOM 616 N N . ASP A 1 83 ? 13.346 15.739 -18.096 1.00 61.75 83 ASP A N 1
ATOM 617 C CA . ASP A 1 83 ? 14.652 16.129 -17.545 1.00 61.75 83 ASP A CA 1
ATOM 618 C C . ASP A 1 83 ? 15.306 14.979 -16.736 1.00 61.75 83 ASP A C 1
ATOM 620 O O . ASP A 1 83 ? 14.771 14.509 -15.730 1.00 61.75 83 ASP A O 1
ATOM 624 N N . GLU A 1 84 ? 16.486 14.511 -17.171 1.00 57.72 84 GLU A N 1
ATOM 625 C CA . GLU A 1 84 ? 17.187 13.318 -16.641 1.00 57.72 84 GLU A CA 1
ATOM 626 C C . GLU A 1 84 ? 17.598 13.398 -15.149 1.00 57.72 84 GLU A C 1
ATOM 628 O O . GLU A 1 84 ? 17.812 12.356 -14.527 1.00 57.72 84 GLU A O 1
ATOM 633 N N . ASP A 1 85 ? 17.680 14.594 -14.552 1.00 58.62 85 ASP A N 1
ATOM 634 C CA . ASP A 1 85 ? 18.108 14.786 -13.151 1.00 58.62 85 ASP A CA 1
ATOM 635 C C . ASP A 1 85 ? 17.006 14.444 -12.120 1.00 58.62 85 ASP A C 1
ATOM 637 O O . ASP A 1 85 ? 17.312 14.043 -10.995 1.00 58.62 85 ASP A O 1
ATOM 641 N N . ASP A 1 86 ? 15.722 14.515 -12.493 1.00 62.94 86 ASP A N 1
ATOM 642 C CA . ASP A 1 86 ? 14.599 14.248 -11.575 1.00 62.94 86 ASP A CA 1
ATOM 643 C C . ASP A 1 86 ? 14.250 12.750 -11.468 1.00 62.94 86 ASP A C 1
ATOM 645 O O . ASP A 1 86 ? 13.646 12.299 -10.487 1.00 62.94 86 ASP A O 1
ATOM 649 N N . ALA A 1 87 ? 14.676 11.941 -12.444 1.00 66.88 87 ALA A N 1
ATOM 650 C CA . ALA A 1 87 ? 14.464 10.493 -12.439 1.00 66.88 87 ALA A CA 1
ATOM 651 C C . ALA A 1 87 ? 15.232 9.797 -11.300 1.00 66.88 87 ALA A C 1
ATOM 653 O O . ALA A 1 87 ? 14.733 8.834 -10.715 1.00 66.88 87 ALA A O 1
ATOM 654 N N . ALA A 1 88 ? 16.416 10.309 -10.943 1.00 70.12 88 ALA A N 1
ATOM 655 C CA . ALA A 1 88 ? 17.227 9.772 -9.851 1.00 70.12 88 ALA A CA 1
ATOM 656 C C . ALA A 1 88 ? 16.529 9.919 -8.487 1.00 70.12 88 ALA A C 1
ATOM 658 O O . ALA A 1 88 ? 16.479 8.965 -7.714 1.00 70.12 88 ALA A O 1
ATOM 659 N N . GLY A 1 89 ? 15.909 11.075 -8.221 1.00 74.25 89 GLY A N 1
ATOM 660 C CA . GLY A 1 89 ? 15.180 11.312 -6.970 1.00 74.25 89 GLY A CA 1
ATOM 661 C C . GLY A 1 89 ? 13.930 10.439 -6.816 1.00 74.25 89 GLY A C 1
ATOM 662 O O . GLY A 1 89 ? 13.566 10.061 -5.702 1.00 74.25 89 GLY A O 1
ATOM 663 N N . LEU A 1 90 ? 13.287 10.066 -7.927 1.00 77.31 90 LEU A N 1
ATOM 664 C CA . LEU A 1 90 ? 12.178 9.112 -7.899 1.00 77.31 90 LEU A CA 1
ATOM 665 C C . LEU A 1 90 ? 12.641 7.690 -7.583 1.00 77.31 90 LEU A C 1
ATOM 667 O O . LEU A 1 90 ? 11.935 6.982 -6.867 1.00 77.31 90 LEU A O 1
ATOM 671 N N . ILE A 1 91 ? 13.809 7.271 -8.076 1.00 82.25 91 ILE A N 1
ATOM 672 C CA . ILE A 1 91 ? 14.356 5.942 -7.771 1.00 82.25 91 ILE A CA 1
ATOM 673 C C . ILE A 1 91 ? 14.609 5.801 -6.267 1.00 82.25 91 ILE A C 1
ATOM 675 O O . ILE A 1 91 ? 14.124 4.833 -5.682 1.00 82.25 91 ILE A O 1
ATOM 679 N N . ASP A 1 92 ? 15.255 6.784 -5.634 1.00 84.12 92 ASP A N 1
ATOM 680 C CA . ASP A 1 92 ? 15.505 6.777 -4.182 1.00 84.12 92 ASP A CA 1
ATOM 681 C C . ASP A 1 92 ? 14.191 6.683 -3.384 1.00 84.12 92 ASP A C 1
ATOM 683 O O . ASP A 1 92 ? 14.077 5.931 -2.414 1.00 84.12 92 ASP A O 1
ATOM 687 N N . TYR A 1 93 ? 13.151 7.390 -3.837 1.00 84.00 93 TYR A N 1
ATOM 688 C CA . TYR A 1 93 ? 11.824 7.342 -3.225 1.00 84.00 93 TYR A CA 1
ATOM 689 C C . TYR A 1 93 ? 11.163 5.958 -3.317 1.00 84.00 93 TYR A C 1
ATOM 691 O O . TYR A 1 93 ? 10.606 5.448 -2.339 1.00 84.00 93 TYR A O 1
ATOM 699 N N . PHE A 1 94 ? 11.215 5.337 -4.499 1.00 85.25 94 PHE A N 1
ATOM 700 C CA . PHE A 1 94 ? 10.690 3.989 -4.703 1.00 85.25 94 PHE A CA 1
ATOM 701 C C . PHE A 1 94 ? 11.483 2.945 -3.905 1.00 85.25 94 PHE A C 1
ATOM 703 O O . PHE A 1 94 ? 10.881 2.017 -3.360 1.00 85.25 94 PHE A O 1
ATOM 710 N N . GLU A 1 95 ? 12.803 3.096 -3.794 1.00 87.12 95 GLU A N 1
ATOM 711 C CA . GLU A 1 95 ? 13.663 2.188 -3.030 1.00 87.12 95 GLU A CA 1
ATOM 712 C C . GLU A 1 95 ? 13.364 2.251 -1.521 1.00 87.12 95 GLU A C 1
ATOM 714 O O . GLU A 1 95 ? 13.295 1.212 -0.851 1.00 87.12 95 GLU A O 1
ATOM 719 N N . GLU A 1 96 ? 13.075 3.443 -0.989 1.00 87.50 96 GLU A N 1
ATOM 720 C CA . GLU A 1 96 ? 12.646 3.598 0.403 1.00 87.50 96 GLU A CA 1
ATOM 721 C C . GLU A 1 96 ? 11.282 2.942 0.667 1.00 87.50 96 GLU A C 1
ATOM 723 O O . GLU A 1 96 ? 11.129 2.224 1.657 1.00 87.50 96 GLU A O 1
ATOM 728 N N . LEU A 1 97 ? 10.309 3.088 -0.238 1.00 88.38 97 LEU A N 1
ATOM 729 C CA . LEU A 1 97 ? 9.009 2.412 -0.111 1.00 88.38 97 LEU A CA 1
ATOM 730 C C . LEU A 1 97 ? 9.108 0.884 -0.198 1.00 88.38 97 LEU A C 1
ATOM 732 O O . LEU A 1 97 ? 8.343 0.183 0.467 1.00 88.38 97 LEU A O 1
ATOM 736 N N . LEU A 1 98 ? 10.038 0.358 -0.998 1.00 87.25 98 LEU A N 1
ATOM 737 C CA . LEU A 1 98 ? 10.305 -1.081 -1.077 1.00 87.25 98 LEU A CA 1
ATOM 738 C C . LEU A 1 98 ? 10.956 -1.608 0.204 1.00 87.25 98 LEU A C 1
ATOM 740 O O . LEU A 1 98 ? 10.626 -2.700 0.666 1.00 87.25 98 LEU A O 1
ATOM 744 N N . THR A 1 99 ? 11.862 -0.825 0.787 1.00 91.81 99 THR A N 1
ATOM 745 C CA . THR A 1 99 ? 12.578 -1.196 2.012 1.00 91.81 99 THR A CA 1
ATOM 746 C C . THR A 1 99 ? 11.693 -1.048 3.252 1.00 91.81 99 THR A C 1
ATOM 748 O O . THR A 1 99 ? 11.812 -1.832 4.196 1.00 91.81 99 THR A O 1
ATOM 751 N N . ASN A 1 100 ? 10.775 -0.080 3.248 1.00 90.75 100 ASN A N 1
ATOM 752 C CA . ASN A 1 100 ? 9.876 0.211 4.357 1.00 90.75 100 ASN A CA 1
ATOM 753 C C . ASN A 1 100 ? 8.409 0.304 3.884 1.00 90.75 100 ASN A C 1
ATOM 755 O O . ASN A 1 100 ? 7.847 1.399 3.777 1.00 90.75 100 ASN A O 1
ATOM 759 N N . PRO A 1 101 ? 7.766 -0.847 3.607 1.00 90.12 101 PRO A N 1
ATOM 760 C CA . PRO A 1 101 ? 6.436 -0.884 3.016 1.00 90.12 101 PRO A CA 1
ATOM 761 C C . PRO A 1 101 ? 5.361 -0.330 3.953 1.00 90.12 101 PRO A C 1
ATOM 763 O O . PRO A 1 101 ? 5.293 -0.644 5.145 1.00 90.12 101 PRO A O 1
ATOM 766 N N . VAL A 1 102 ? 4.453 0.458 3.380 1.00 93.44 102 VAL A N 1
ATOM 767 C CA . VAL A 1 102 ? 3.300 1.017 4.089 1.00 93.44 102 VAL A CA 1
ATOM 768 C C . VAL A 1 102 ? 2.230 -0.062 4.280 1.00 93.44 102 VAL A C 1
ATOM 770 O O . VAL A 1 102 ? 1.717 -0.638 3.322 1.00 93.44 102 VAL A O 1
ATOM 773 N N . ASN A 1 103 ? 1.842 -0.321 5.530 1.00 94.62 103 ASN A N 1
ATOM 774 C CA . ASN A 1 103 ? 0.793 -1.291 5.844 1.00 94.62 103 ASN A CA 1
ATOM 775 C C . ASN A 1 103 ? -0.608 -0.711 5.574 1.00 94.62 103 ASN A C 1
ATOM 777 O O . ASN A 1 103 ? -1.116 0.101 6.347 1.00 94.62 103 ASN A O 1
ATOM 781 N N . VAL A 1 104 ? -1.280 -1.193 4.527 1.00 95.06 104 VAL A N 1
ATOM 782 C CA . VAL A 1 104 ? -2.619 -0.729 4.111 1.00 95.06 104 VAL A CA 1
ATOM 783 C C . VAL A 1 104 ? -3.728 -0.944 5.148 1.00 95.06 104 VAL A C 1
ATOM 785 O O . VAL A 1 104 ? -4.744 -0.249 5.112 1.00 95.06 104 VAL A O 1
ATOM 788 N N . ASN A 1 105 ? -3.547 -1.859 6.102 1.00 96.62 105 ASN A N 1
ATOM 789 C CA . ASN A 1 105 ? -4.529 -2.135 7.152 1.00 96.62 105 ASN A CA 1
ATOM 790 C C . ASN A 1 105 ? -4.456 -1.137 8.311 1.00 96.62 105 ASN A C 1
ATOM 792 O O . ASN A 1 105 ? -5.451 -0.936 9.005 1.00 96.62 105 ASN A O 1
ATOM 796 N N . THR A 1 106 ? -3.308 -0.486 8.517 1.00 95.94 106 THR A N 1
ATOM 797 C CA . THR A 1 106 ? -3.078 0.380 9.686 1.00 95.94 106 THR A CA 1
ATOM 798 C C . THR A 1 106 ? -2.642 1.801 9.344 1.00 95.94 106 THR A C 1
ATOM 800 O O . THR A 1 106 ? -2.816 2.691 10.173 1.00 95.94 106 THR A O 1
ATOM 803 N N . ALA A 1 107 ? -2.136 2.047 8.135 1.00 96.62 107 ALA A N 1
ATOM 804 C CA . ALA A 1 107 ? -1.612 3.344 7.716 1.00 96.62 107 ALA A CA 1
ATOM 805 C C . ALA A 1 107 ? -2.653 4.471 7.790 1.00 96.62 107 ALA A C 1
ATOM 807 O O . ALA A 1 107 ? -3.837 4.247 7.517 1.00 96.62 107 ALA A O 1
ATOM 808 N N . SER A 1 108 ? -2.217 5.681 8.149 1.00 96.75 108 SER A N 1
ATOM 809 C CA . SER A 1 108 ? -3.034 6.897 8.076 1.00 96.75 108 SER A CA 1
ATOM 810 C C . SER A 1 108 ? -3.273 7.333 6.625 1.00 96.75 108 SER A C 1
ATOM 812 O O . SER A 1 108 ? -2.617 6.849 5.705 1.00 96.75 108 SER A O 1
ATOM 814 N N . ILE A 1 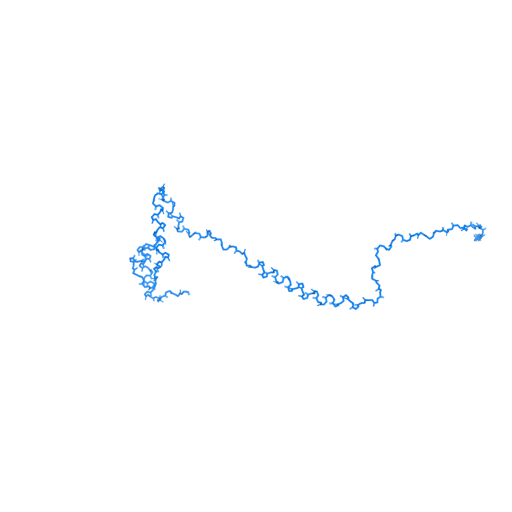109 ? -4.198 8.275 6.414 1.00 96.44 109 ILE A N 1
ATOM 815 C CA . ILE A 1 109 ? -4.450 8.863 5.086 1.00 96.44 109 ILE A CA 1
ATOM 816 C C . ILE A 1 109 ? -3.156 9.449 4.506 1.00 96.44 109 ILE A C 1
ATOM 818 O O . ILE A 1 109 ? -2.807 9.135 3.371 1.00 96.44 109 ILE A O 1
ATOM 822 N N . ASP A 1 110 ? -2.406 10.209 5.307 1.00 95.69 110 ASP A N 1
ATOM 823 C CA . ASP A 1 110 ? -1.147 10.824 4.874 1.00 95.69 110 ASP A CA 1
ATOM 824 C C . ASP A 1 110 ? -0.099 9.776 4.477 1.00 95.69 110 ASP A C 1
ATOM 826 O O . ASP A 1 110 ? 0.582 9.931 3.469 1.00 95.69 110 ASP A O 1
ATOM 830 N N . GLN A 1 111 ? 0.000 8.673 5.228 1.00 94.62 111 GLN A N 1
ATOM 831 C CA . GLN A 1 111 ? 0.918 7.573 4.914 1.00 94.62 111 GLN A CA 1
ATOM 832 C C . GLN A 1 111 ? 0.518 6.828 3.637 1.00 94.62 111 GLN A C 1
ATOM 834 O O . GLN A 1 111 ? 1.376 6.430 2.858 1.00 94.62 111 GLN A O 1
ATOM 839 N N . LEU A 1 112 ? -0.780 6.646 3.396 1.00 95.62 112 LEU A N 1
ATOM 840 C CA . LEU A 1 112 ? -1.277 6.030 2.165 1.00 95.62 112 LEU A CA 1
ATOM 841 C C . LEU A 1 112 ? -1.028 6.922 0.947 1.00 95.62 112 LEU A C 1
ATOM 843 O O . LEU A 1 112 ? -0.724 6.412 -0.124 1.00 95.62 112 LEU A O 1
ATOM 847 N N . MET A 1 113 ? -1.117 8.242 1.115 1.00 94.00 113 MET A N 1
ATOM 848 C CA . MET A 1 113 ? -0.817 9.214 0.061 1.00 94.00 113 MET A CA 1
ATOM 849 C C . MET A 1 113 ? 0.669 9.293 -0.300 1.00 94.00 113 MET A C 1
ATOM 851 O O . MET A 1 113 ? 0.997 9.827 -1.356 1.00 94.00 113 MET A O 1
ATOM 855 N N . MET A 1 114 ? 1.567 8.751 0.530 1.00 91.00 114 MET A N 1
ATOM 856 C CA . MET A 1 114 ? 2.966 8.560 0.136 1.00 91.00 114 MET A CA 1
ATOM 857 C C . MET A 1 114 ? 3.080 7.505 -0.975 1.00 91.00 114 MET A C 1
ATOM 859 O O . MET A 1 114 ? 4.016 7.524 -1.764 1.00 91.00 114 MET A O 1
ATOM 863 N N . ILE A 1 115 ? 2.131 6.584 -1.113 1.00 91.19 115 ILE A N 1
ATOM 864 C CA . ILE A 1 115 ? 2.212 5.575 -2.169 1.00 91.19 115 ILE A CA 1
ATOM 865 C C . ILE A 1 115 ? 1.977 6.254 -3.535 1.00 91.19 115 ILE A C 1
ATOM 867 O O . ILE A 1 115 ? 0.916 6.855 -3.742 1.00 91.19 115 ILE A O 1
ATOM 871 N N . PRO A 1 116 ? 2.920 6.148 -4.492 1.00 87.56 116 PRO A N 1
ATOM 872 C CA . PRO A 1 116 ? 2.771 6.697 -5.832 1.00 87.56 116 PRO A CA 1
ATOM 873 C C . PRO A 1 116 ? 1.454 6.269 -6.474 1.00 87.56 116 PRO A C 1
ATOM 875 O O . PRO A 1 116 ? 1.109 5.089 -6.509 1.00 87.56 116 PRO A O 1
ATOM 878 N N . GLY A 1 117 ? 0.704 7.244 -6.983 1.00 86.88 117 GLY A N 1
ATOM 879 C CA . GLY A 1 117 ? -0.578 7.003 -7.642 1.00 86.88 117 GLY A CA 1
ATOM 880 C C . GLY A 1 117 ? -1.789 6.937 -6.705 1.00 86.88 117 GLY A C 1
ATOM 881 O O . GLY A 1 117 ? -2.909 6.891 -7.214 1.00 86.88 117 GLY A O 1
ATOM 882 N N . ILE A 1 118 ? -1.611 7.005 -5.378 1.00 92.44 118 ILE A N 1
ATOM 883 C CA . ILE A 1 118 ? -2.713 7.155 -4.418 1.00 92.44 118 ILE A CA 1
ATOM 884 C C . ILE A 1 118 ? -3.033 8.637 -4.201 1.00 92.44 118 ILE A C 1
ATOM 886 O O . ILE A 1 118 ? -2.207 9.434 -3.767 1.00 92.44 118 ILE A O 1
ATOM 890 N N . ARG A 1 119 ? -4.284 9.010 -4.473 1.00 94.19 119 ARG A N 1
ATOM 891 C CA . ARG A 1 119 ? -4.838 10.350 -4.227 1.00 94.19 119 ARG A CA 1
ATOM 892 C C . ARG A 1 119 ? -5.615 10.397 -2.903 1.00 94.19 119 ARG A C 1
ATOM 894 O O . ARG A 1 119 ? -6.095 9.350 -2.464 1.00 94.19 119 ARG A O 1
ATOM 901 N N . PRO A 1 120 ? -5.856 11.589 -2.313 1.00 95.88 120 PRO A N 1
ATOM 902 C CA . PRO A 1 120 ? -6.611 11.727 -1.060 1.00 95.88 120 PRO A CA 1
ATOM 903 C C . PRO A 1 120 ? -7.943 10.965 -1.059 1.00 95.88 120 PRO A C 1
ATOM 905 O O . PRO A 1 120 ? -8.227 10.201 -0.145 1.00 95.88 120 PRO A O 1
ATOM 908 N N . GLN A 1 121 ? -8.710 11.076 -2.148 1.00 96.75 121 GLN A N 1
ATOM 909 C CA . GLN A 1 121 ? -10.002 10.401 -2.292 1.00 96.75 121 GLN A CA 1
ATOM 910 C C . GLN A 1 121 ? -9.884 8.864 -2.273 1.00 96.75 121 GLN A C 1
ATOM 912 O O . GLN A 1 121 ? -10.769 8.181 -1.763 1.00 96.75 121 GLN A O 1
ATOM 917 N N . GLN A 1 122 ? -8.791 8.307 -2.809 1.00 96.50 122 GLN A N 1
ATOM 918 C CA . GLN A 1 122 ? -8.525 6.865 -2.781 1.00 96.50 122 GLN A CA 1
ATOM 919 C C . GLN A 1 122 ? -8.074 6.412 -1.389 1.00 96.50 122 GLN A C 1
ATOM 921 O O . GLN A 1 122 ? -8.524 5.371 -0.918 1.00 96.50 122 GLN A O 1
ATOM 926 N N . ALA A 1 123 ? -7.234 7.201 -0.712 1.00 97.56 123 ALA A N 1
ATOM 927 C CA . ALA A 1 123 ? -6.812 6.925 0.659 1.00 97.56 123 ALA A CA 1
ATOM 928 C C . ALA A 1 123 ? -8.005 6.950 1.634 1.00 97.56 123 ALA A C 1
ATOM 930 O O . ALA A 1 123 ? -8.170 6.031 2.435 1.00 97.56 123 ALA A O 1
ATOM 931 N N . GLU A 1 124 ? -8.887 7.945 1.517 1.00 97.81 124 GLU A N 1
ATOM 932 C CA . GLU A 1 124 ? -10.139 8.022 2.279 1.00 97.81 124 GLU A CA 1
ATOM 933 C C . GLU A 1 124 ? -11.045 6.816 2.013 1.00 97.81 124 GLU A C 1
ATOM 935 O O . GLU A 1 124 ? -11.543 6.197 2.955 1.00 97.81 124 GLU A O 1
ATOM 940 N N . ALA A 1 125 ? -11.223 6.443 0.741 1.00 97.56 125 ALA A N 1
ATOM 941 C CA . ALA A 1 125 ? -12.016 5.277 0.365 1.00 97.56 125 ALA A CA 1
ATOM 942 C C . ALA A 1 125 ? -11.442 3.975 0.945 1.00 97.56 125 ALA A C 1
ATOM 944 O O . ALA A 1 125 ? -12.202 3.130 1.418 1.00 97.56 125 ALA A O 1
ATOM 945 N N . LEU A 1 126 ? -10.114 3.824 0.965 1.00 97.00 126 LEU A N 1
ATOM 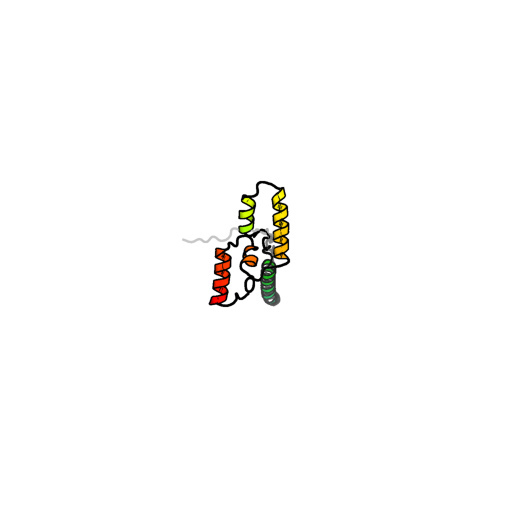946 C CA . LEU A 1 126 ? -9.438 2.663 1.543 1.00 97.00 126 LEU A CA 1
ATOM 947 C C . LEU A 1 126 ? -9.673 2.563 3.056 1.00 97.00 126 LEU A C 1
ATOM 949 O O . LEU A 1 126 ? -10.011 1.493 3.566 1.00 97.00 126 LEU A O 1
ATOM 953 N N . VAL A 1 127 ? -9.535 3.683 3.775 1.00 97.38 127 VAL A N 1
ATOM 954 C CA . VAL A 1 127 ? -9.800 3.745 5.220 1.00 97.38 127 VAL A CA 1
ATOM 955 C C . VAL A 1 127 ? -11.269 3.436 5.505 1.00 97.38 127 VAL A C 1
ATOM 957 O O . VAL A 1 127 ? -11.560 2.591 6.351 1.00 97.38 127 VAL A O 1
ATOM 960 N N . ALA A 1 128 ? -12.194 4.055 4.768 1.00 97.62 128 ALA A N 1
ATOM 961 C CA . ALA A 1 128 ? -13.622 3.790 4.902 1.00 97.62 128 ALA A CA 1
ATOM 962 C C . ALA A 1 128 ? -13.949 2.308 4.652 1.00 97.62 128 ALA A C 1
ATOM 964 O O . ALA A 1 128 ? -14.705 1.704 5.417 1.00 97.62 128 ALA A O 1
ATOM 965 N N . TYR A 1 129 ? -13.334 1.704 3.630 1.00 97.69 129 TYR A N 1
ATOM 966 C CA . TYR A 1 129 ? -13.509 0.292 3.316 1.00 97.69 129 TYR A CA 1
ATOM 967 C C . TYR A 1 129 ? -13.071 -0.604 4.476 1.00 97.69 129 TYR A C 1
ATOM 969 O O . TYR A 1 129 ? -13.879 -1.414 4.934 1.00 97.69 129 TYR A O 1
ATOM 977 N N . ARG A 1 130 ? -11.843 -0.446 4.994 1.00 97.00 130 ARG A N 1
ATOM 978 C CA . ARG A 1 130 ? -11.338 -1.318 6.072 1.00 97.00 130 ARG A CA 1
ATOM 979 C C . ARG A 1 130 ? -12.056 -1.100 7.407 1.00 97.00 130 ARG A C 1
ATOM 981 O O . ARG A 1 130 ? -12.193 -2.029 8.196 1.00 97.00 130 ARG A O 1
ATOM 988 N N . THR A 1 131 ? -12.572 0.105 7.658 1.00 96.25 131 THR A N 1
ATOM 989 C CA . THR A 1 131 ? -13.407 0.384 8.836 1.00 96.25 131 THR A CA 1
ATOM 990 C C . THR A 1 131 ? -14.775 -0.295 8.748 1.00 96.25 131 THR A C 1
ATOM 992 O O . THR A 1 131 ? -15.285 -0.752 9.768 1.00 96.25 131 THR A O 1
ATOM 995 N N . GLY A 1 132 ? -15.373 -0.377 7.554 1.00 97.25 132 GLY A N 1
ATOM 996 C CA . GLY A 1 132 ? -16.690 -0.992 7.359 1.00 97.25 132 GLY A CA 1
ATOM 997 C C . GLY A 1 132 ? -16.668 -2.510 7.154 1.00 97.25 132 GLY A C 1
ATOM 998 O O . GLY A 1 132 ? -17.607 -3.186 7.564 1.00 97.25 132 GLY A O 1
ATOM 999 N N . ASN A 1 133 ? -15.615 -3.042 6.527 1.00 97.00 133 ASN A N 1
ATOM 1000 C CA . ASN A 1 133 ? -15.551 -4.437 6.074 1.00 97.00 133 ASN A CA 1
ATOM 1001 C C . ASN A 1 133 ? -14.521 -5.285 6.837 1.00 97.00 133 ASN A C 1
ATOM 1003 O O . ASN A 1 133 ? -14.549 -6.507 6.729 1.00 97.00 133 ASN A O 1
ATOM 1007 N N . GLY A 1 134 ? -13.643 -4.657 7.623 1.00 94.38 134 GLY A N 1
ATOM 1008 C CA . GLY A 1 134 ? -12.499 -5.313 8.253 1.00 94.38 134 GLY A CA 1
ATOM 1009 C C . GLY A 1 134 ? -11.212 -5.175 7.437 1.00 94.38 134 GLY A C 1
ATOM 1010 O O . GLY A 1 134 ? -11.185 -4.566 6.367 1.00 94.38 134 GLY A O 1
ATOM 1011 N N . SER A 1 135 ? -10.120 -5.706 7.985 1.00 95.12 135 SER A N 1
ATOM 1012 C CA . SER A 1 135 ? -8.795 -5.663 7.360 1.00 95.12 135 SER A CA 1
ATOM 1013 C C . SER A 1 135 ? -8.744 -6.461 6.052 1.00 95.12 135 SER A C 1
ATOM 1015 O O . SER A 1 135 ? -9.476 -7.430 5.878 1.00 95.12 135 SER A O 1
ATOM 1017 N N . PHE A 1 136 ? -7.844 -6.072 5.150 1.00 94.00 136 PHE A N 1
ATOM 1018 C CA . PHE 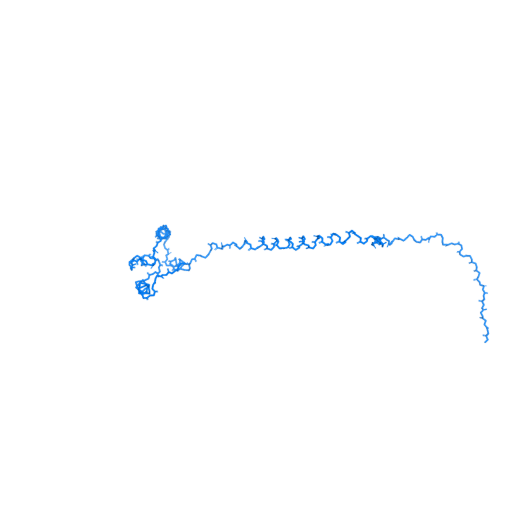A 1 136 ? -7.478 -6.853 3.974 1.00 94.00 136 PHE A CA 1
ATOM 1019 C C . PHE A 1 136 ? -6.688 -8.098 4.393 1.00 94.00 136 PHE A C 1
ATOM 1021 O O . PHE A 1 136 ? -5.676 -7.980 5.096 1.00 94.00 136 PHE A O 1
ATOM 1028 N N . ASP A 1 137 ? -7.148 -9.260 3.936 1.00 91.19 137 ASP A N 1
ATOM 1029 C CA . ASP A 1 137 ? -6.443 -10.537 4.053 1.00 91.19 137 ASP A CA 1
ATOM 1030 C C . ASP A 1 137 ? -5.340 -10.648 2.980 1.00 91.19 137 ASP A C 1
ATOM 1032 O O . ASP A 1 137 ? -5.411 -9.987 1.941 1.00 91.19 137 ASP A O 1
ATOM 1036 N N . SER A 1 138 ? -4.296 -11.438 3.264 1.00 71.44 138 SER A N 1
ATOM 1037 C CA . SER A 1 138 ? -3.078 -11.587 2.432 1.00 71.44 138 SER A CA 1
ATOM 1038 C C . SER A 1 138 ? -3.106 -12.836 1.562 1.00 71.44 138 SER A C 1
ATOM 1040 O O . SER A 1 138 ? -3.644 -13.861 2.038 1.00 71.44 138 SER A O 1
#